Protein AF-W7UXB3-F1 (afdb_monomer)

Secondary structure (DSSP, 8-state):
---SS-EEEEE--SHHHHHHHHHHHHHTT-B-TTS-GGGS---SEEEEETTSBEEEPPHHHHHHTTTS--TTPPEEEEHHHHHHHSS--B--S-PPP----

Sequence (101 aa):
MLGNDEKVWVYLDRREIWDMFVRMAAKERFRFGELPAEKWKFSYVVSVHSSGDMGHLPLFVWCRSFEADTDNCPKKVDFRKFTENGNDYYCLQSRFYRMTF

Organism: NCBI:txid1341157

Solvent-accessible surface area (backbone atoms only — not comparable to full-atom values): 6152 Å² total; per-residue (Å²): 127,88,65,90,62,60,45,39,34,38,36,35,89,48,70,70,50,44,56,51,47,54,55,52,34,58,75,71,64,44,40,52,56,96,49,57,69,89,74,53,70,94,53,53,30,37,33,39,39,75,89,37,39,36,44,84,48,57,67,68,60,55,46,50,63,71,74,50,97,50,100,78,66,60,52,41,34,31,48,63,40,44,76,73,67,69,79,74,26,65,56,90,61,69,77,73,78,83,74,87,128

Mean predicted aligned error: 6.57 Å

pLDDT: mean 80.63, std 13.58, range [33.53, 92.5]

Radius of gyration: 13.27 Å; Cα contacts (8 Å, |Δi|>4): 131; chains: 1; bounding box: 32×30×32 Å

Structure (mmCIF, N/CA/C/O backbone):
data_AF-W7UXB3-F1
#
_entry.id   AF-W7UXB3-F1
#
loop_
_atom_site.group_PDB
_atom_site.id
_atom_site.type_symbol
_atom_site.label_atom_id
_atom_site.label_alt_id
_atom_site.label_comp_id
_atom_site.label_asym_id
_atom_site.label_entity_id
_atom_site.label_seq_id
_atom_site.pdbx_PDB_ins_code
_atom_site.Cartn_x
_atom_site.Cartn_y
_atom_site.Cartn_z
_atom_site.occupancy
_atom_site.B_iso_or_equiv
_atom_site.auth_seq_id
_atom_site.auth_comp_id
_atom_site.auth_asym_id
_atom_site.auth_atom_id
_atom_site.pdbx_PDB_model_num
ATOM 1 N N . MET A 1 1 ? 3.943 -5.437 -17.929 1.00 33.53 1 MET A N 1
ATOM 2 C CA . MET A 1 1 ? 3.641 -4.016 -17.660 1.00 33.53 1 MET A CA 1
ATOM 3 C C . MET A 1 1 ? 2.821 -3.943 -16.388 1.00 33.53 1 MET A C 1
ATOM 5 O O . MET A 1 1 ? 1.811 -4.629 -16.298 1.00 33.53 1 MET A O 1
ATOM 9 N N . LEU A 1 2 ? 3.283 -3.189 -15.390 1.00 45.91 2 LEU A N 1
ATOM 10 C CA . LEU A 1 2 ? 2.461 -2.816 -14.239 1.00 45.91 2 LEU A CA 1
ATOM 11 C C . LEU A 1 2 ? 1.274 -2.024 -14.811 1.00 45.91 2 LEU A C 1
ATOM 13 O O . LEU A 1 2 ? 1.491 -0.958 -15.364 1.00 45.91 2 LEU A O 1
ATOM 17 N N . GLY A 1 3 ? 0.071 -2.612 -14.825 1.00 48.16 3 GLY A N 1
ATOM 18 C CA . GLY A 1 3 ? -1.074 -2.075 -15.582 1.00 48.16 3 GLY A CA 1
ATOM 19 C C . GLY A 1 3 ? -1.393 -0.608 -15.271 1.00 48.16 3 GLY A C 1
ATOM 20 O O . GLY A 1 3 ? -1.177 -0.180 -14.140 1.00 48.16 3 GLY A O 1
ATOM 21 N N . ASN A 1 4 ? -1.915 0.098 -16.273 1.00 54.47 4 ASN A N 1
ATOM 22 C CA . ASN A 1 4 ? -2.112 1.552 -16.340 1.00 54.47 4 ASN A CA 1
ATOM 23 C C . ASN A 1 4 ? -3.148 2.144 -15.369 1.00 54.47 4 ASN A C 1
ATOM 25 O O . ASN A 1 4 ? -3.367 3.351 -15.398 1.00 54.47 4 ASN A O 1
ATOM 29 N N . ASP A 1 5 ? -3.792 1.338 -14.529 1.00 66.38 5 ASP A N 1
ATOM 30 C CA . ASP A 1 5 ? -4.674 1.872 -13.493 1.00 66.38 5 ASP A CA 1
ATOM 31 C C . ASP A 1 5 ? -3.829 2.538 -12.407 1.00 66.38 5 ASP A C 1
ATOM 33 O O . ASP A 1 5 ? -2.814 1.973 -11.982 1.00 66.38 5 ASP A O 1
ATOM 37 N N . GLU A 1 6 ? -4.236 3.726 -11.955 1.00 66.12 6 GLU A N 1
ATOM 38 C CA . GLU A 1 6 ? -3.579 4.408 -10.841 1.00 66.12 6 GLU A CA 1
ATOM 39 C C . GLU A 1 6 ? -3.476 3.465 -9.637 1.00 66.12 6 GLU A C 1
ATOM 41 O O . GLU A 1 6 ? -4.454 2.837 -9.216 1.00 66.12 6 GLU A O 1
ATOM 46 N N . LYS A 1 7 ? -2.254 3.342 -9.110 1.00 84.75 7 LYS A N 1
ATOM 47 C CA . LYS A 1 7 ? -1.903 2.399 -8.049 1.00 84.75 7 LYS A CA 1
ATOM 48 C C . LYS A 1 7 ? -1.146 3.092 -6.937 1.00 84.75 7 LYS A C 1
ATOM 50 O O . LYS A 1 7 ? -0.272 3.925 -7.181 1.00 84.75 7 LYS A O 1
ATOM 55 N N . VAL A 1 8 ? -1.423 2.657 -5.716 1.00 90.06 8 VAL A N 1
ATOM 56 C CA . VAL A 1 8 ? -0.607 2.954 -4.536 1.00 90.06 8 VAL A CA 1
ATOM 57 C C . VAL A 1 8 ? -0.148 1.636 -3.934 1.00 90.06 8 VAL A C 1
ATOM 59 O O . VAL A 1 8 ? -0.917 0.682 -3.842 1.00 90.06 8 VAL A O 1
ATOM 62 N N . TRP A 1 9 ? 1.119 1.556 -3.549 1.00 92.50 9 TRP A N 1
ATOM 63 C CA . TRP A 1 9 ? 1.670 0.411 -2.836 1.00 92.50 9 TRP A CA 1
ATOM 64 C C . TRP A 1 9 ? 1.792 0.748 -1.363 1.00 92.50 9 TRP A C 1
ATOM 66 O O . TRP A 1 9 ? 2.432 1.730 -1.001 1.00 92.50 9 TRP A O 1
ATOM 76 N N . VAL A 1 10 ? 1.172 -0.062 -0.520 1.00 92.38 10 VAL A N 1
ATOM 77 C CA . VAL A 1 10 ? 1.036 0.176 0.911 1.00 92.38 10 VAL A CA 1
ATOM 78 C C . VAL A 1 10 ? 1.891 -0.836 1.654 1.00 92.38 10 VAL A C 1
ATOM 80 O O . VAL A 1 10 ? 1.642 -2.036 1.570 1.00 92.38 10 VAL A O 1
ATOM 83 N N . TYR A 1 11 ? 2.897 -0.341 2.365 1.00 92.25 11 TYR A N 1
ATOM 84 C CA . TYR A 1 11 ? 3.755 -1.098 3.257 1.00 92.25 11 TYR A CA 1
ATOM 85 C C . TYR A 1 11 ? 3.087 -1.289 4.628 1.00 92.25 11 TYR A C 1
ATOM 87 O O . TYR A 1 11 ? 2.634 -0.326 5.254 1.00 92.25 11 TYR A O 1
ATOM 95 N N . LEU A 1 12 ? 3.043 -2.542 5.079 1.00 90.69 12 LEU A N 1
ATOM 96 C CA . LEU A 1 12 ? 2.407 -3.021 6.303 1.00 90.69 12 LEU A CA 1
ATOM 97 C C . LEU A 1 12 ? 3.465 -3.799 7.101 1.00 90.69 12 LEU A C 1
ATOM 99 O O . LEU A 1 12 ? 3.827 -4.921 6.756 1.00 90.69 12 LEU A O 1
ATOM 103 N N . ASP A 1 13 ? 4.022 -3.173 8.137 1.00 83.12 13 ASP A N 1
ATOM 104 C CA . ASP A 1 13 ? 5.235 -3.646 8.821 1.00 83.12 13 ASP A CA 1
ATOM 105 C C . ASP A 1 13 ? 4.989 -4.754 9.855 1.00 83.12 13 ASP A C 1
ATOM 107 O O . ASP A 1 13 ? 5.848 -5.614 10.050 1.00 83.12 13 ASP A O 1
ATOM 111 N N . ARG A 1 14 ? 3.819 -4.763 10.500 1.00 86.50 14 ARG A N 1
ATOM 112 C CA . ARG A 1 14 ? 3.430 -5.756 11.517 1.00 86.50 14 ARG A CA 1
ATOM 113 C C . ARG A 1 14 ? 1.936 -6.066 11.509 1.00 86.50 14 ARG A C 1
ATOM 115 O O . ARG A 1 14 ? 1.130 -5.311 10.961 1.00 86.50 14 ARG A O 1
ATOM 122 N N . ARG A 1 15 ? 1.561 -7.178 12.146 1.00 86.38 15 ARG A N 1
ATOM 123 C CA . ARG A 1 15 ? 0.189 -7.712 12.147 1.00 86.38 15 ARG A CA 1
ATOM 124 C C . ARG A 1 15 ? -0.846 -6.697 12.628 1.00 86.38 15 ARG A C 1
ATOM 126 O O . ARG A 1 15 ? -1.911 -6.590 12.036 1.00 86.38 15 ARG A O 1
ATOM 133 N N . GLU A 1 16 ? -0.520 -5.907 13.643 1.00 89.00 16 GLU A N 1
ATOM 134 C CA . GLU A 1 16 ? -1.420 -4.892 14.196 1.00 89.00 16 GLU A CA 1
ATOM 135 C C . GLU A 1 16 ? -1.780 -3.817 13.157 1.00 89.00 16 GLU A C 1
ATOM 137 O O . GLU A 1 16 ? -2.919 -3.348 13.097 1.00 89.00 16 GLU A O 1
ATOM 142 N N . ILE A 1 17 ? -0.811 -3.453 12.312 1.00 89.88 17 ILE A N 1
ATOM 143 C CA . ILE A 1 17 ? -0.963 -2.468 11.235 1.00 89.88 17 ILE A CA 1
ATOM 144 C C . ILE A 1 17 ? -1.771 -3.064 10.078 1.00 89.88 17 ILE A C 1
ATOM 146 O O . ILE A 1 17 ? -2.621 -2.376 9.516 1.00 89.88 17 ILE A O 1
ATOM 150 N N . TRP A 1 18 ? -1.602 -4.358 9.789 1.00 89.19 18 TRP A N 1
ATOM 151 C CA . TRP A 1 18 ? -2.477 -5.087 8.865 1.00 89.19 18 TRP A CA 1
ATOM 152 C C . TRP A 1 18 ? -3.929 -5.126 9.342 1.00 89.19 18 TRP A C 1
ATOM 154 O O . TRP A 1 18 ? -4.832 -4.774 8.588 1.00 89.19 18 TRP A O 1
ATOM 164 N N . ASP A 1 19 ? -4.175 -5.486 10.601 1.00 89.69 19 ASP A N 1
ATOM 165 C CA . ASP A 1 19 ? -5.539 -5.556 11.134 1.00 89.69 19 ASP A CA 1
ATOM 166 C C . ASP A 1 19 ? -6.217 -4.176 11.109 1.00 89.69 19 ASP A C 1
ATOM 168 O O . ASP A 1 19 ? -7.414 -4.051 10.837 1.00 89.69 19 ASP A O 1
ATOM 172 N N . MET A 1 20 ? -5.452 -3.111 11.364 1.00 91.56 20 MET A N 1
ATOM 173 C CA . MET A 1 20 ? -5.924 -1.738 11.194 1.00 91.56 20 MET A CA 1
ATOM 174 C C . MET A 1 20 ? -6.245 -1.415 9.730 1.00 91.56 20 MET A C 1
ATOM 176 O O . MET A 1 20 ? -7.316 -0.868 9.462 1.00 91.56 20 MET A O 1
ATOM 180 N N . PHE A 1 21 ? -5.372 -1.802 8.797 1.00 91.69 21 PHE A N 1
ATOM 181 C CA . PHE A 1 21 ? -5.583 -1.622 7.363 1.00 91.69 21 PHE A CA 1
ATOM 182 C C . PHE A 1 21 ? -6.864 -2.316 6.891 1.00 91.69 21 PHE A C 1
ATOM 184 O O . PHE A 1 21 ? -7.700 -1.672 6.267 1.00 91.69 21 PHE A O 1
ATOM 191 N N . VAL A 1 22 ? -7.088 -3.582 7.263 1.00 90.62 22 VAL A N 1
ATOM 192 C CA . VAL A 1 22 ? -8.303 -4.336 6.901 1.00 90.62 22 VAL A CA 1
ATOM 193 C C . VAL A 1 22 ? -9.571 -3.642 7.410 1.00 90.62 22 VAL A C 1
ATOM 195 O O . VAL A 1 22 ? -10.555 -3.536 6.677 1.00 90.62 22 VAL A O 1
ATOM 198 N N . ARG A 1 23 ? -9.559 -3.125 8.647 1.00 91.06 23 ARG A N 1
ATOM 199 C CA . ARG A 1 23 ? -10.706 -2.394 9.217 1.00 91.06 23 ARG A CA 1
ATOM 200 C C . ARG A 1 23 ? -11.010 -1.104 8.457 1.00 91.06 23 ARG A C 1
ATOM 202 O O . ARG A 1 23 ? -12.176 -0.821 8.181 1.00 91.06 23 ARG A O 1
ATOM 209 N N . MET A 1 24 ? -9.980 -0.330 8.119 1.00 92.44 24 MET A N 1
ATOM 210 C CA . MET A 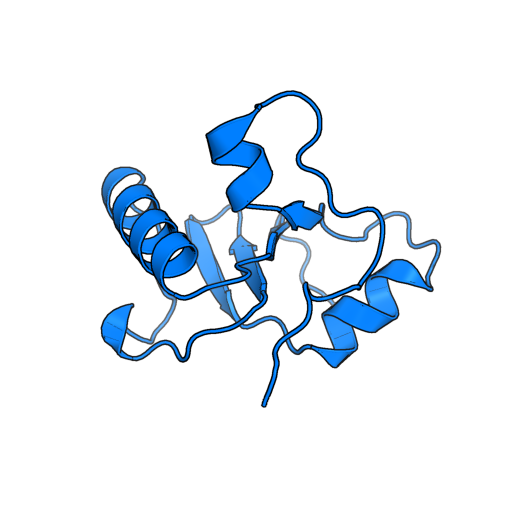1 24 ? -10.145 0.889 7.323 1.00 92.44 24 MET A CA 1
ATOM 211 C C . MET A 1 24 ? -10.615 0.558 5.909 1.00 92.44 24 MET A C 1
ATOM 213 O O . MET A 1 24 ? -11.564 1.165 5.422 1.00 92.44 24 MET A O 1
ATOM 217 N N . ALA A 1 25 ? -10.043 -0.482 5.307 1.00 90.75 25 ALA A N 1
ATOM 218 C CA . ALA A 1 25 ? -10.407 -0.937 3.981 1.00 90.75 25 ALA A CA 1
ATOM 219 C C . ALA A 1 25 ? -11.874 -1.368 3.887 1.00 90.75 25 ALA A C 1
ATOM 221 O O . ALA A 1 25 ? -12.573 -0.981 2.952 1.00 90.75 25 ALA A O 1
ATOM 222 N N . ALA A 1 26 ? -12.381 -2.077 4.898 1.00 90.00 26 ALA A N 1
ATOM 223 C CA . ALA A 1 26 ? -13.796 -2.420 4.988 1.00 90.00 26 ALA A CA 1
ATOM 224 C C . ALA A 1 26 ? -14.697 -1.175 5.098 1.00 90.00 26 ALA A C 1
ATOM 226 O O . ALA A 1 26 ? -15.733 -1.101 4.436 1.00 90.00 26 ALA A O 1
ATOM 227 N N . LYS A 1 27 ? -14.297 -0.172 5.895 1.00 91.56 27 LYS A N 1
ATOM 228 C CA . LYS A 1 27 ? -15.038 1.094 6.046 1.00 91.56 27 LYS A CA 1
ATOM 229 C C . LYS A 1 27 ? -15.082 1.893 4.738 1.00 91.56 27 LYS A C 1
ATOM 231 O O . LYS A 1 27 ? -16.118 2.469 4.410 1.00 91.56 27 LYS A O 1
ATOM 236 N N . GLU A 1 28 ? -13.980 1.898 3.995 1.00 89.25 28 GLU A N 1
ATOM 237 C CA . GLU A 1 28 ? -13.822 2.584 2.705 1.00 89.25 28 GLU A CA 1
ATOM 238 C C . GLU A 1 28 ? -14.332 1.759 1.511 1.00 89.25 28 GLU A C 1
ATOM 240 O O . GLU A 1 28 ? -14.333 2.240 0.382 1.00 89.25 28 GLU A O 1
ATOM 245 N N . ARG A 1 29 ? -14.861 0.553 1.766 1.00 89.00 29 ARG A N 1
ATOM 246 C CA . ARG A 1 29 ? -15.436 -0.372 0.773 1.00 89.00 29 ARG A CA 1
ATOM 247 C C . ARG A 1 29 ? -14.427 -0.914 -0.255 1.00 89.00 29 ARG A C 1
ATOM 249 O O . ARG A 1 29 ? -14.829 -1.274 -1.363 1.00 89.00 29 ARG A O 1
ATOM 256 N N . PHE A 1 30 ? -13.152 -1.032 0.119 1.00 89.12 30 PHE A N 1
ATOM 257 C CA . PHE A 1 30 ? -12.138 -1.735 -0.675 1.00 89.12 30 PHE A CA 1
ATOM 258 C C . PHE A 1 30 ? -12.376 -3.252 -0.709 1.00 89.12 30 PHE A C 1
ATOM 260 O O . PHE A 1 30 ? -13.025 -3.824 0.172 1.00 89.12 30 PHE A O 1
ATOM 267 N N . ARG A 1 31 ? -11.826 -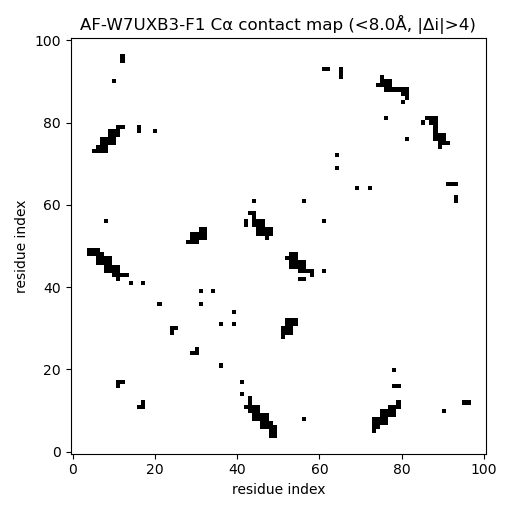3.919 -1.731 1.00 86.56 31 ARG A N 1
ATOM 268 C CA . ARG A 1 31 ? -12.011 -5.355 -1.993 1.00 86.56 31 ARG A CA 1
ATOM 269 C C . ARG A 1 31 ? -10.673 -6.075 -2.105 1.00 86.56 31 ARG A C 1
ATOM 271 O O . ARG A 1 31 ? -9.780 -5.638 -2.820 1.00 86.56 31 ARG A O 1
ATOM 278 N N . PHE A 1 32 ? -10.545 -7.220 -1.445 1.00 83.38 32 PHE A N 1
ATOM 279 C CA . PHE A 1 32 ? -9.326 -8.040 -1.408 1.00 83.38 32 PHE A CA 1
ATOM 280 C C . PHE A 1 32 ? -9.149 -8.932 -2.662 1.00 83.38 32 PHE A C 1
ATOM 282 O O . PHE A 1 32 ? -8.655 -10.057 -2.593 1.00 83.38 32 PHE A O 1
ATOM 289 N N . GLY A 1 33 ? -9.548 -8.431 -3.837 1.00 78.62 33 GLY A N 1
ATOM 290 C CA . GLY A 1 33 ? -9.601 -9.224 -5.067 1.00 78.62 33 GLY A CA 1
ATOM 291 C C . GLY A 1 33 ? -10.496 -10.459 -4.903 1.00 78.62 33 GLY A C 1
ATOM 292 O O . GLY A 1 33 ? -11.519 -10.406 -4.222 1.00 78.62 33 GLY A O 1
ATOM 293 N N . GLU A 1 34 ? -10.105 -11.584 -5.506 1.00 78.19 34 GLU A N 1
ATOM 294 C CA . GLU A 1 34 ? -10.852 -12.853 -5.415 1.00 78.19 34 GLU A CA 1
ATOM 295 C C . GLU A 1 34 ? -10.734 -13.548 -4.046 1.00 78.19 34 GLU A C 1
ATOM 297 O O . GLU A 1 34 ? -11.542 -14.416 -3.712 1.00 78.19 34 GLU A O 1
ATOM 302 N N . LEU A 1 35 ? -9.727 -13.194 -3.242 1.00 76.69 35 LEU A N 1
ATOM 303 C CA . LEU A 1 35 ? -9.493 -13.804 -1.936 1.00 76.69 35 LEU A CA 1
ATOM 304 C C . LEU A 1 35 ? -10.096 -12.938 -0.821 1.00 76.69 35 LEU A C 1
ATOM 306 O O . LEU A 1 35 ? -9.881 -11.732 -0.799 1.00 76.69 35 LEU A O 1
ATOM 310 N N . PRO A 1 36 ? -10.791 -13.517 0.167 1.00 77.56 36 PRO A N 1
ATOM 311 C CA . PRO A 1 36 ? -11.268 -12.746 1.307 1.00 77.56 36 PRO A CA 1
ATOM 312 C C . PRO A 1 36 ? -10.100 -12.329 2.221 1.00 77.56 36 PRO A C 1
ATOM 314 O O . PRO A 1 36 ? -9.071 -13.012 2.277 1.00 77.56 36 PRO A O 1
ATOM 317 N N . ALA A 1 37 ? -10.257 -11.211 2.939 1.00 77.31 37 ALA A N 1
ATOM 318 C CA . ALA A 1 37 ? -9.198 -10.544 3.708 1.00 77.31 37 ALA A CA 1
ATOM 319 C C . ALA A 1 37 ? -8.478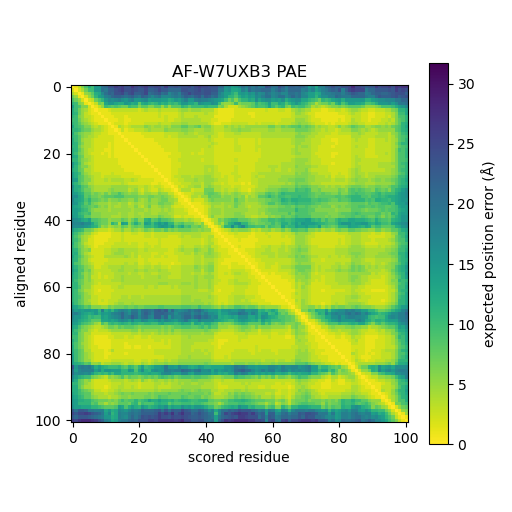 -11.472 4.702 1.00 77.31 37 ALA A C 1
ATOM 321 O O . ALA A 1 37 ? -7.265 -11.400 4.867 1.00 77.31 37 ALA A O 1
ATOM 322 N N . GLU A 1 38 ? -9.210 -12.380 5.343 1.00 77.69 38 GLU A N 1
ATOM 323 C CA . GLU A 1 38 ? -8.685 -13.336 6.318 1.00 77.69 38 GLU A CA 1
ATOM 324 C C . GLU A 1 38 ? -7.804 -14.434 5.702 1.00 77.69 38 GLU A C 1
ATOM 326 O O . GLU A 1 38 ? -7.030 -15.077 6.410 1.00 77.69 38 GLU A O 1
ATOM 331 N N . LYS A 1 39 ? -7.909 -14.657 4.385 1.00 78.50 39 LYS A N 1
ATOM 332 C CA . LYS A 1 39 ? -7.063 -15.603 3.641 1.00 78.50 39 LYS A CA 1
ATOM 333 C C . LYS A 1 39 ? -5.845 -14.935 3.021 1.00 78.50 39 LYS A C 1
ATOM 335 O O . LYS A 1 39 ? -4.954 -15.636 2.535 1.00 78.50 39 LYS A O 1
ATOM 340 N N . TRP A 1 40 ? -5.789 -13.605 3.034 1.00 78.69 40 TRP A N 1
ATOM 341 C CA . TRP A 1 40 ? -4.586 -12.900 2.636 1.00 78.69 40 TRP A CA 1
ATOM 342 C C . TRP A 1 40 ? -3.497 -13.181 3.656 1.00 78.69 40 TRP A C 1
ATOM 344 O O . TRP A 1 40 ? -3.626 -12.913 4.850 1.00 78.69 40 TRP A O 1
ATOM 354 N N . LYS A 1 41 ? -2.392 -13.745 3.170 1.00 69.56 41 LYS A N 1
ATOM 355 C CA . LYS A 1 41 ? -1.185 -13.842 3.983 1.00 69.56 41 LYS A CA 1
ATOM 356 C C . LYS A 1 41 ? -0.746 -12.427 4.326 1.00 69.56 41 LYS A C 1
ATOM 358 O O . LYS A 1 41 ? -0.851 -11.550 3.468 1.00 69.56 41 LYS A O 1
ATOM 363 N N . PHE A 1 42 ? -0.229 -12.247 5.543 1.00 65.81 42 PHE A N 1
ATOM 364 C CA . PHE A 1 42 ? 0.414 -11.012 5.978 1.00 65.81 42 PHE A CA 1
ATOM 365 C C . PHE A 1 42 ? 1.502 -10.647 4.964 1.00 65.81 42 PHE A C 1
ATOM 367 O O . PHE A 1 42 ? 2.604 -11.196 4.967 1.00 65.81 42 PHE A O 1
ATOM 374 N N . SER A 1 43 ? 1.129 -9.810 4.005 1.00 66.62 43 SER A N 1
ATOM 375 C CA . SER A 1 43 ? 2.017 -9.338 2.968 1.00 66.62 43 SER A CA 1
ATOM 376 C C . SER A 1 43 ? 2.544 -8.015 3.455 1.00 66.62 43 SER A C 1
ATOM 378 O O . SER A 1 43 ? 1.770 -7.149 3.859 1.00 66.62 43 SER A O 1
ATOM 380 N N . TYR A 1 44 ? 3.858 -7.856 3.395 1.00 81.81 44 TYR A N 1
ATOM 381 C CA . TYR A 1 44 ? 4.462 -6.580 3.723 1.00 81.81 44 TYR A CA 1
ATOM 382 C C . TYR A 1 44 ? 3.983 -5.482 2.788 1.00 81.81 44 TYR A C 1
ATOM 384 O O . TYR A 1 44 ? 4.050 -4.326 3.171 1.00 81.81 44 TYR A O 1
ATOM 392 N N . VAL A 1 45 ? 3.533 -5.808 1.569 1.00 89.25 45 VAL A N 1
ATOM 393 C CA . VAL A 1 45 ? 3.127 -4.795 0.599 1.00 89.25 45 VAL A CA 1
ATOM 394 C C . VAL A 1 45 ? 1.868 -5.198 -0.161 1.00 89.25 45 VAL A C 1
ATOM 396 O O . VAL A 1 45 ? 1.813 -6.238 -0.820 1.00 89.25 45 VAL A O 1
ATOM 399 N N . VAL A 1 46 ? 0.872 -4.318 -0.123 1.00 90.62 46 VAL A N 1
ATOM 400 C CA . VAL A 1 46 ? -0.382 -4.438 -0.875 1.00 90.62 46 VAL A CA 1
ATOM 401 C C . VAL A 1 46 ? -0.413 -3.383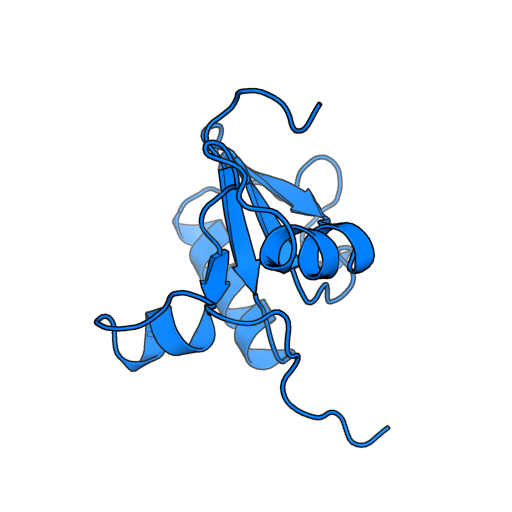 -1.969 1.00 90.62 46 VAL A C 1
ATOM 403 O O . VAL A 1 46 ? -0.078 -2.229 -1.724 1.00 90.62 46 VAL A O 1
ATOM 406 N N . SER A 1 47 ? -0.831 -3.746 -3.178 1.00 90.25 47 SER A N 1
ATOM 407 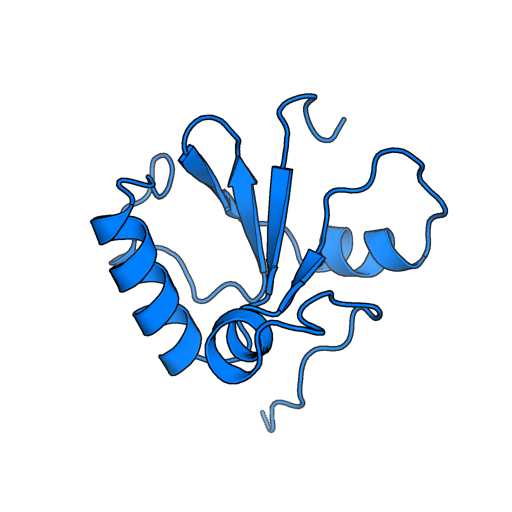C CA . SER A 1 47 ? -1.170 -2.776 -4.217 1.00 90.25 47 SER A CA 1
ATOM 408 C C . SER A 1 47 ? -2.657 -2.451 -4.161 1.00 90.25 47 SER A C 1
ATOM 410 O O . SER A 1 47 ? -3.480 -3.352 -4.279 1.00 90.25 47 SER A O 1
ATOM 412 N N . VAL A 1 48 ? -3.004 -1.176 -4.035 1.00 90.81 48 VAL A N 1
ATOM 413 C CA . VAL A 1 48 ? -4.380 -0.672 -4.090 1.00 90.81 48 VAL A CA 1
ATOM 414 C C . VAL A 1 48 ? -4.598 -0.033 -5.454 1.00 90.81 48 VAL A C 1
ATOM 416 O O . VAL A 1 48 ? -3.816 0.827 -5.860 1.00 90.81 48 VAL A O 1
ATOM 419 N N . HIS A 1 49 ? -5.626 -0.484 -6.165 1.00 88.56 49 HIS A N 1
ATOM 420 C CA . HIS A 1 49 ? -6.010 0.016 -7.481 1.00 88.56 49 HIS A CA 1
ATOM 421 C C . HIS A 1 49 ? -7.086 1.100 -7.350 1.00 88.56 49 HIS A C 1
ATOM 423 O O . HIS A 1 49 ? -7.865 1.099 -6.397 1.00 88.56 49 HIS A O 1
ATOM 429 N N . SER A 1 50 ? -7.190 1.981 -8.344 1.00 85.62 50 SER A N 1
ATOM 430 C CA . SER A 1 50 ? -8.245 3.003 -8.423 1.00 85.62 50 SER A CA 1
ATOM 431 C C . SER A 1 50 ? -9.674 2.441 -8.435 1.00 85.62 50 SER A C 1
ATOM 433 O O . SER A 1 50 ? -10.598 3.128 -8.008 1.00 85.62 50 SER A O 1
ATOM 435 N N . SER A 1 51 ? -9.870 1.185 -8.860 1.00 86.56 51 SER A N 1
ATOM 436 C CA . SER A 1 51 ? -11.160 0.480 -8.767 1.00 86.56 51 SER A CA 1
ATOM 437 C C . SER A 1 51 ? -11.575 0.143 -7.328 1.00 86.56 51 SER A C 1
ATOM 439 O O . SER A 1 51 ? -12.712 -0.262 -7.088 1.00 86.56 51 SER A O 1
ATOM 441 N N . GLY A 1 52 ? -10.655 0.285 -6.374 1.00 87.25 52 GLY A N 1
ATOM 442 C CA . GLY A 1 52 ? -10.805 -0.160 -4.996 1.00 87.25 52 GLY A CA 1
ATOM 443 C C . GLY A 1 52 ? -10.465 -1.636 -4.774 1.00 87.25 52 GLY A C 1
ATOM 444 O O . GLY A 1 52 ? -10.588 -2.134 -3.651 1.00 87.25 52 GLY A O 1
ATOM 445 N N . ASP A 1 53 ? -10.015 -2.333 -5.816 1.00 88.88 53 ASP A N 1
ATOM 446 C CA . ASP A 1 53 ? -9.487 -3.685 -5.685 1.00 88.88 53 ASP A CA 1
ATOM 447 C C . ASP A 1 53 ? -8.040 -3.667 -5.185 1.00 88.88 53 ASP A C 1
ATOM 449 O O . ASP A 1 53 ? -7.257 -2.747 -5.447 1.00 88.88 53 ASP A O 1
ATOM 453 N N . MET A 1 54 ? -7.675 -4.720 -4.464 1.00 88.69 54 MET A N 1
ATOM 454 C CA . MET A 1 54 ? -6.349 -4.902 -3.895 1.00 88.69 54 MET A CA 1
ATOM 455 C C . MET A 1 54 ? -5.654 -6.120 -4.499 1.00 88.69 54 MET A C 1
ATOM 457 O O . MET A 1 54 ? -6.270 -7.155 -4.749 1.00 88.69 54 MET A O 1
ATOM 461 N N . GLY A 1 55 ? -4.341 -5.998 -4.688 1.00 86.25 55 GLY A N 1
ATOM 462 C CA . GLY A 1 55 ? -3.447 -7.057 -5.154 1.00 86.25 55 GLY A CA 1
ATOM 463 C C . GLY A 1 55 ? -2.257 -7.267 -4.215 1.00 86.25 55 GLY A C 1
ATOM 464 O O . GLY A 1 55 ? -1.854 -6.371 -3.472 1.00 86.25 55 GLY A O 1
ATOM 465 N N . HIS A 1 56 ? -1.684 -8.468 -4.237 1.00 82.69 56 HIS A N 1
ATOM 466 C CA . HIS A 1 56 ? -0.396 -8.712 -3.596 1.00 82.69 56 HIS A CA 1
ATOM 467 C C . HIS A 1 56 ? 0.727 -8.128 -4.452 1.00 82.69 56 HIS A C 1
ATOM 469 O O . HIS A 1 56 ? 0.779 -8.374 -5.659 1.00 82.69 56 HIS A O 1
ATOM 475 N N . LEU A 1 57 ? 1.673 -7.429 -3.820 1.00 84.94 57 LEU A N 1
ATOM 476 C CA . LEU A 1 57 ? 2.901 -7.020 -4.487 1.00 84.94 57 LEU A CA 1
ATOM 477 C C . LEU A 1 57 ? 4.055 -7.957 -4.094 1.00 84.94 57 LEU A C 1
ATOM 479 O O . LEU A 1 57 ? 4.395 -8.053 -2.913 1.00 84.94 57 LEU A O 1
ATOM 483 N N . PRO A 1 58 ? 4.707 -8.636 -5.055 1.00 84.62 58 PRO A N 1
ATOM 484 C CA . PRO A 1 58 ? 5.883 -9.441 -4.752 1.00 84.62 58 PRO A CA 1
ATOM 485 C C . PRO A 1 58 ? 7.030 -8.597 -4.174 1.00 84.62 58 PRO A C 1
ATOM 487 O O . PRO A 1 58 ? 7.339 -7.519 -4.685 1.00 84.62 58 PRO A O 1
ATOM 490 N N . LEU A 1 59 ? 7.728 -9.126 -3.162 1.00 83.19 59 LEU A N 1
ATOM 491 C CA . LEU A 1 59 ? 8.826 -8.419 -2.484 1.00 83.19 59 LEU A CA 1
ATOM 492 C C . LEU A 1 59 ? 9.950 -7.987 -3.432 1.00 83.19 59 LEU A C 1
ATOM 494 O O . LEU A 1 59 ? 10.499 -6.902 -3.279 1.00 83.19 59 LEU A O 1
ATOM 498 N N . PHE A 1 60 ? 10.282 -8.796 -4.440 1.00 84.88 60 PHE A N 1
ATOM 499 C CA . PHE A 1 60 ? 11.314 -8.415 -5.407 1.00 84.88 60 PHE A CA 1
ATOM 500 C C . PHE A 1 60 ? 10.884 -7.214 -6.267 1.00 84.88 60 PHE A C 1
ATOM 502 O O . PHE A 1 60 ? 11.721 -6.379 -6.596 1.00 84.88 60 PHE A O 1
ATOM 509 N N . VAL A 1 61 ? 9.588 -7.089 -6.595 1.00 86.19 61 VAL A N 1
ATOM 510 C CA . VAL A 1 61 ? 9.049 -5.933 -7.332 1.00 86.19 61 VAL A CA 1
ATOM 511 C C . VAL A 1 61 ? 9.146 -4.686 -6.463 1.00 86.19 61 VAL A C 1
ATOM 513 O O . VAL A 1 61 ? 9.611 -3.649 -6.935 1.00 86.19 61 VAL A O 1
ATOM 516 N N . TRP A 1 62 ? 8.788 -4.807 -5.181 1.00 88.31 62 TRP A N 1
ATOM 517 C CA . TRP A 1 62 ? 8.990 -3.744 -4.201 1.00 88.31 62 TRP A CA 1
ATOM 518 C C . TRP A 1 62 ? 10.452 -3.306 -4.151 1.00 88.31 62 TRP A C 1
ATOM 520 O O . TRP A 1 62 ? 10.732 -2.139 -4.385 1.00 88.31 62 TRP A O 1
ATOM 530 N N . CYS A 1 63 ? 11.400 -4.219 -3.934 1.00 87.12 63 CYS A N 1
ATOM 531 C CA . CYS A 1 63 ? 12.815 -3.858 -3.837 1.00 87.12 63 CYS A CA 1
ATOM 532 C C . CYS A 1 63 ? 13.332 -3.158 -5.103 1.00 87.12 63 CYS A C 1
ATOM 534 O O . CYS A 1 63 ? 13.917 -2.081 -5.010 1.00 87.12 63 CYS A O 1
ATOM 536 N N . ARG A 1 64 ? 13.045 -3.715 -6.287 1.00 86.56 64 ARG A N 1
ATOM 537 C CA . ARG A 1 64 ? 13.504 -3.171 -7.579 1.00 86.56 64 ARG A CA 1
ATOM 538 C C . ARG A 1 64 ? 12.937 -1.789 -7.889 1.00 86.56 64 ARG A C 1
ATOM 540 O O . ARG A 1 64 ? 13.582 -0.999 -8.568 1.00 86.56 64 ARG A O 1
ATOM 547 N N . SER A 1 65 ? 11.756 -1.472 -7.370 1.00 86.81 65 SER A N 1
ATOM 548 C CA . SER A 1 65 ? 11.102 -0.180 -7.597 1.00 86.81 65 SER A CA 1
ATOM 549 C C . SER A 1 65 ? 11.746 1.019 -6.887 1.00 86.81 65 SER A C 1
ATOM 551 O O . SER A 1 65 ? 11.287 2.146 -7.071 1.00 86.81 65 SER A O 1
ATOM 553 N N . PHE A 1 66 ? 12.766 0.791 -6.054 1.00 86.31 66 PHE A N 1
ATOM 554 C CA . PHE A 1 66 ? 13.603 1.845 -5.464 1.00 86.31 66 PHE A CA 1
ATOM 555 C C . PHE A 1 66 ? 14.950 2.005 -6.177 1.00 86.31 66 PHE A C 1
ATOM 557 O O . PHE A 1 66 ? 15.656 2.969 -5.913 1.00 86.31 66 PHE A O 1
ATOM 564 N N . GLU A 1 67 ? 15.321 1.064 -7.049 1.00 80.94 67 GLU A N 1
ATOM 565 C CA . GLU A 1 67 ? 16.576 1.107 -7.814 1.00 80.94 67 GLU A CA 1
ATOM 566 C C . GLU A 1 67 ? 16.401 1.789 -9.175 1.00 80.94 67 GLU A C 1
ATOM 568 O O . GLU A 1 67 ? 17.380 2.197 -9.792 1.00 80.94 67 GLU A O 1
ATOM 573 N N . ALA A 1 68 ? 15.166 1.866 -9.668 1.00 64.31 68 ALA A N 1
ATOM 574 C CA . ALA A 1 68 ? 14.865 2.355 -11.002 1.00 64.31 68 ALA A CA 1
ATOM 575 C C . ALA A 1 68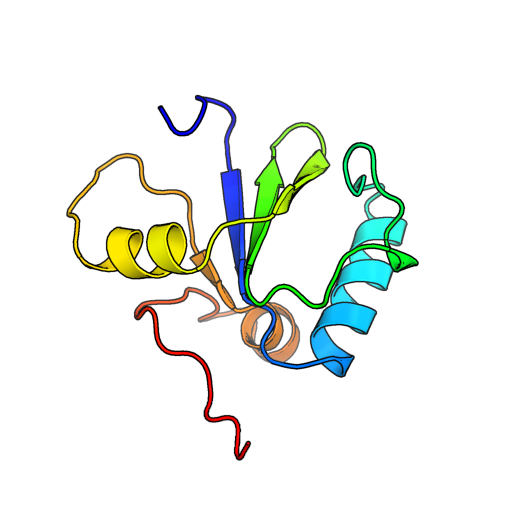 ? 14.287 3.775 -10.950 1.00 64.31 68 ALA A C 1
ATOM 577 O O . ALA A 1 68 ? 13.193 3.966 -10.413 1.00 64.31 68 ALA A O 1
ATOM 578 N N . ASP A 1 69 ? 14.969 4.735 -11.585 1.00 58.97 69 ASP A N 1
ATOM 579 C CA . ASP A 1 69 ? 14.365 6.003 -12.013 1.00 58.97 69 ASP A CA 1
ATOM 580 C C . ASP A 1 69 ? 13.313 5.675 -13.073 1.00 58.97 69 ASP A C 1
ATOM 582 O O . ASP A 1 69 ? 13.597 5.487 -14.255 1.00 58.97 69 ASP A O 1
ATOM 586 N N . THR A 1 70 ? 12.083 5.475 -12.614 1.00 61.00 70 THR A N 1
ATOM 587 C CA . THR A 1 70 ? 10.946 5.169 -13.474 1.00 61.00 70 THR A CA 1
ATOM 588 C C . THR A 1 70 ? 9.875 6.207 -13.221 1.00 61.00 70 THR A C 1
ATOM 590 O O . THR A 1 70 ? 9.235 6.199 -12.169 1.00 61.00 70 THR A O 1
ATOM 593 N N . ASP A 1 71 ? 9.644 7.057 -14.223 1.00 59.53 71 ASP A N 1
ATOM 594 C CA . ASP A 1 71 ? 8.655 8.147 -14.203 1.00 59.53 71 ASP A CA 1
ATOM 595 C C . ASP A 1 71 ? 7.216 7.675 -13.907 1.00 59.53 71 ASP A C 1
ATOM 597 O O . ASP A 1 71 ? 6.342 8.481 -13.611 1.00 59.53 71 ASP A O 1
ATOM 601 N N . ASN A 1 72 ? 6.971 6.359 -13.925 1.00 70.25 72 ASN A N 1
ATOM 602 C CA . ASN A 1 72 ? 5.665 5.734 -13.718 1.00 70.25 72 ASN A CA 1
ATOM 603 C C . ASN A 1 72 ? 5.630 4.734 -12.549 1.00 70.25 72 ASN A C 1
ATOM 605 O O . ASN A 1 72 ? 4.776 3.844 -12.521 1.00 70.25 72 ASN A O 1
ATOM 609 N N . CYS A 1 73 ? 6.559 4.813 -11.592 1.00 78.88 73 CYS A N 1
ATOM 610 C CA . CYS A 1 73 ? 6.467 3.959 -10.411 1.00 78.88 73 CYS A CA 1
ATOM 611 C C . CYS A 1 73 ? 5.283 4.388 -9.519 1.00 78.88 73 CYS A C 1
ATOM 613 O O . CYS A 1 73 ? 5.205 5.557 -9.136 1.00 78.88 73 CYS A O 1
ATOM 615 N N . PRO A 1 74 ? 4.407 3.453 -9.096 1.00 86.75 74 PRO A N 1
ATOM 616 C CA . PRO A 1 74 ? 3.384 3.729 -8.093 1.00 86.75 74 PRO A CA 1
ATOM 617 C C . PRO A 1 74 ? 3.963 4.357 -6.822 1.00 86.75 74 PRO A C 1
ATOM 619 O O . PRO A 1 74 ? 5.073 4.015 -6.389 1.00 86.75 74 PRO A O 1
ATOM 622 N N . LYS A 1 75 ? 3.186 5.250 -6.196 1.00 87.94 75 LYS A N 1
ATOM 623 C CA . LYS A 1 75 ? 3.539 5.832 -4.895 1.00 87.94 75 LYS A CA 1
ATOM 624 C C . LYS A 1 75 ? 3.610 4.732 -3.840 1.00 87.94 75 LYS A C 1
ATOM 626 O O . LYS A 1 75 ? 2.772 3.834 -3.818 1.00 87.94 75 LYS A O 1
ATOM 631 N N . LYS A 1 76 ? 4.595 4.831 -2.950 1.00 91.69 76 LYS A N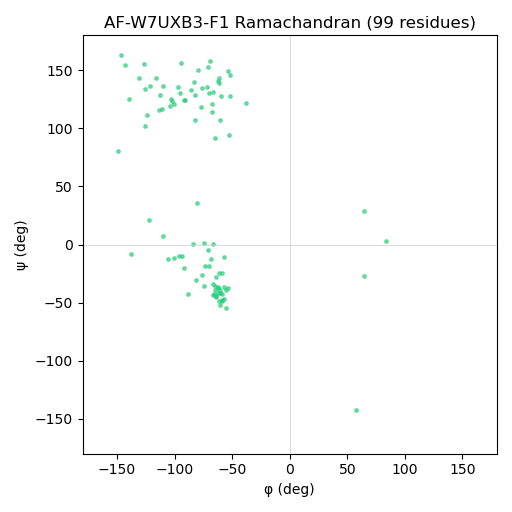 1
ATOM 632 C CA . LYS A 1 76 ? 4.883 3.835 -1.914 1.00 91.69 76 LYS A CA 1
ATOM 633 C C . LYS A 1 76 ? 4.613 4.446 -0.546 1.00 91.69 76 LYS A C 1
ATOM 635 O O . LYS A 1 76 ? 5.276 5.411 -0.180 1.00 91.69 76 LYS A O 1
ATOM 640 N N . VAL A 1 77 ? 3.637 3.923 0.179 1.00 92.25 77 VAL A N 1
ATOM 641 C CA . VAL A 1 77 ? 3.121 4.483 1.431 1.00 92.25 77 VAL A CA 1
ATOM 642 C C . VAL A 1 77 ? 3.455 3.554 2.587 1.00 92.25 77 VAL A C 1
ATOM 644 O O . VAL A 1 77 ? 3.140 2.375 2.537 1.00 92.25 77 VAL A O 1
ATOM 647 N N . ASP A 1 78 ? 4.045 4.086 3.648 1.00 92.25 78 ASP A N 1
ATOM 648 C CA . ASP A 1 78 ? 4.149 3.441 4.951 1.00 92.25 78 ASP A CA 1
ATOM 649 C C . ASP A 1 78 ? 2.838 3.681 5.709 1.00 92.25 78 ASP A C 1
ATOM 651 O O . ASP A 1 78 ? 2.545 4.804 6.133 1.00 92.25 78 ASP A O 1
ATOM 655 N N . PHE A 1 79 ? 2.021 2.634 5.847 1.00 92.00 79 PHE A N 1
ATOM 656 C CA . PHE A 1 79 ? 0.689 2.774 6.433 1.00 92.00 79 PHE A CA 1
ATOM 657 C C . PHE A 1 79 ? 0.738 3.190 7.902 1.00 92.00 79 PHE A C 1
ATOM 659 O O . PHE A 1 79 ? -0.084 3.987 8.353 1.00 92.00 79 PHE A O 1
ATOM 666 N N . ARG A 1 80 ? 1.733 2.698 8.645 1.00 91.00 80 ARG A N 1
ATOM 667 C CA . ARG A 1 80 ? 1.917 3.070 10.044 1.00 91.00 80 ARG A CA 1
ATOM 668 C C . ARG A 1 80 ? 2.159 4.573 10.149 1.00 91.00 80 ARG A C 1
ATOM 670 O O . ARG A 1 80 ? 1.421 5.258 10.856 1.00 91.00 80 ARG A O 1
ATOM 677 N N . LYS A 1 81 ? 3.118 5.104 9.383 1.00 90.88 81 LYS A N 1
ATOM 678 C CA . LYS A 1 81 ? 3.395 6.551 9.358 1.00 90.88 81 LYS A CA 1
ATOM 679 C C . LYS A 1 81 ? 2.192 7.375 8.899 1.00 90.88 81 LYS A C 1
ATOM 681 O O . LYS A 1 81 ? 1.952 8.445 9.459 1.00 90.88 81 LYS A O 1
ATOM 686 N N . PHE A 1 82 ? 1.444 6.878 7.911 1.00 91.25 82 PHE A N 1
ATOM 687 C CA . PHE A 1 82 ? 0.216 7.514 7.434 1.00 91.25 82 PHE A CA 1
ATOM 688 C C . PHE A 1 82 ? -0.791 7.700 8.574 1.00 91.25 82 PHE A C 1
ATOM 690 O O . PHE A 1 82 ? -1.303 8.801 8.758 1.00 91.25 82 PHE A O 1
ATOM 697 N N . THR A 1 83 ? -1.009 6.661 9.384 1.00 89.50 83 THR A N 1
ATOM 698 C CA . THR A 1 83 ? -1.939 6.727 10.521 1.00 89.50 83 THR A CA 1
ATOM 699 C C . THR A 1 83 ? -1.403 7.476 11.743 1.00 89.50 83 THR A C 1
ATOM 701 O O . THR A 1 83 ? -2.198 8.009 12.510 1.00 89.50 83 THR A O 1
ATOM 704 N N . GLU A 1 84 ? -0.081 7.529 11.940 1.00 87.06 84 GLU A N 1
ATOM 705 C CA . GLU A 1 84 ? 0.535 8.122 13.137 1.00 87.06 84 GLU A CA 1
ATOM 706 C C . GLU A 1 84 ? 0.802 9.633 13.001 1.00 87.06 84 GLU A C 1
ATOM 708 O O . GLU A 1 84 ? 0.556 10.362 13.956 1.00 87.06 84 GLU A O 1
ATOM 713 N N . ASN A 1 85 ? 1.310 10.120 11.856 1.00 67.75 85 ASN A N 1
ATOM 714 C CA . ASN A 1 85 ? 1.897 11.472 11.770 1.00 67.75 85 ASN A CA 1
ATOM 715 C C . ASN A 1 85 ? 1.538 12.300 10.519 1.00 67.75 85 ASN A C 1
ATOM 717 O O . ASN A 1 85 ? 1.898 13.475 10.473 1.00 67.75 85 ASN A O 1
ATOM 721 N N . GLY A 1 86 ? 0.864 11.734 9.509 1.00 68.00 86 GLY A N 1
ATOM 722 C CA . GLY A 1 86 ? 0.244 12.447 8.372 1.00 68.00 86 GLY A CA 1
ATOM 723 C C . GLY A 1 86 ? 1.150 13.209 7.380 1.00 68.00 86 GLY A C 1
ATOM 724 O O . GLY A 1 86 ? 0.781 13.332 6.215 1.00 68.00 86 GLY A O 1
ATOM 725 N N . ASN A 1 87 ? 2.335 13.680 7.787 1.00 73.00 87 ASN A N 1
ATOM 726 C CA . ASN A 1 87 ? 3.142 14.644 7.023 1.00 73.00 87 ASN A CA 1
ATOM 727 C C . ASN A 1 87 ? 4.386 14.052 6.329 1.00 73.00 87 ASN A C 1
ATOM 729 O O . ASN A 1 87 ? 4.960 14.709 5.468 1.00 73.00 87 ASN A O 1
ATOM 733 N N . ASP A 1 88 ? 4.788 12.817 6.647 1.00 85.62 88 ASP A N 1
ATOM 734 C CA . ASP A 1 88 ? 5.855 12.088 5.937 1.00 85.62 88 ASP A CA 1
ATOM 735 C C . ASP A 1 88 ? 5.585 10.579 5.983 1.00 85.62 88 ASP A C 1
ATOM 737 O O . ASP A 1 88 ? 6.099 9.849 6.831 1.00 85.62 88 ASP A O 1
ATOM 741 N N . TYR A 1 89 ? 4.707 10.110 5.100 1.00 89.62 89 TYR A N 1
ATOM 742 C CA . TYR A 1 89 ? 4.295 8.706 5.050 1.00 89.62 89 TYR A CA 1
ATOM 743 C C . TYR A 1 89 ? 4.805 7.966 3.816 1.00 89.62 89 TYR A C 1
ATOM 745 O O . TYR A 1 89 ? 4.423 6.822 3.596 1.00 89.62 89 TYR A O 1
ATOM 753 N N . TYR A 1 90 ? 5.661 8.576 2.998 1.00 90.56 90 TYR A N 1
ATOM 754 C CA . TYR A 1 90 ? 6.194 7.894 1.825 1.00 90.56 90 TYR A CA 1
ATOM 755 C C . TYR A 1 90 ? 7.393 7.012 2.194 1.00 90.56 90 TYR A C 1
ATOM 757 O O . TYR A 1 90 ? 8.260 7.375 2.993 1.00 90.56 90 TYR A O 1
ATOM 765 N N . CYS A 1 91 ? 7.463 5.824 1.596 1.00 90.12 91 CYS A N 1
ATOM 766 C CA . CYS A 1 91 ? 8.656 4.994 1.661 1.00 90.12 91 CYS A CA 1
ATOM 767 C C . CYS A 1 91 ? 9.695 5.557 0.687 1.00 90.12 91 CYS A C 1
ATOM 769 O O . CYS A 1 91 ? 9.471 5.563 -0.521 1.00 90.12 91 CYS A O 1
ATOM 771 N N . LEU A 1 92 ? 10.848 5.978 1.213 1.00 87.31 92 LEU A N 1
ATOM 772 C CA . LEU A 1 92 ? 11.996 6.443 0.418 1.00 87.31 92 LEU A CA 1
ATOM 773 C C . LEU A 1 92 ? 13.044 5.345 0.181 1.00 87.31 92 LEU A C 1
ATOM 775 O O . LEU A 1 92 ? 13.967 5.512 -0.606 1.00 87.31 92 LEU A O 1
ATOM 779 N N . GLN A 1 93 ? 12.908 4.214 0.871 1.00 85.94 93 GLN A N 1
ATOM 780 C CA . GLN A 1 93 ? 13.803 3.066 0.781 1.00 85.94 93 GLN A CA 1
ATOM 781 C C . GLN A 1 93 ? 13.003 1.767 0.885 1.00 85.94 93 GLN A C 1
ATOM 783 O O . GLN A 1 93 ? 11.958 1.728 1.535 1.00 85.94 93 GLN A O 1
ATOM 788 N N . SER A 1 94 ? 13.535 0.689 0.315 1.00 83.81 94 SER A N 1
ATOM 789 C CA . SER A 1 94 ? 12.909 -0.640 0.303 1.00 83.81 94 SER A CA 1
ATOM 790 C C . SER A 1 94 ? 12.971 -1.389 1.638 1.00 83.81 94 SER A C 1
ATOM 792 O O . SER A 1 94 ? 12.529 -2.534 1.717 1.00 83.81 94 SER A O 1
ATOM 794 N N . ARG A 1 95 ? 13.548 -0.784 2.685 1.00 79.19 95 ARG A N 1
ATOM 795 C CA . ARG A 1 95 ? 13.853 -1.469 3.945 1.00 79.19 95 ARG A CA 1
ATOM 796 C C . ARG A 1 95 ? 12.587 -1.883 4.688 1.00 79.19 95 ARG A C 1
ATOM 798 O O . ARG A 1 95 ? 11.726 -1.059 4.973 1.00 79.19 95 ARG A O 1
ATOM 805 N N . PHE A 1 96 ? 12.574 -3.141 5.101 1.00 76.19 96 PHE A N 1
ATOM 806 C CA . PHE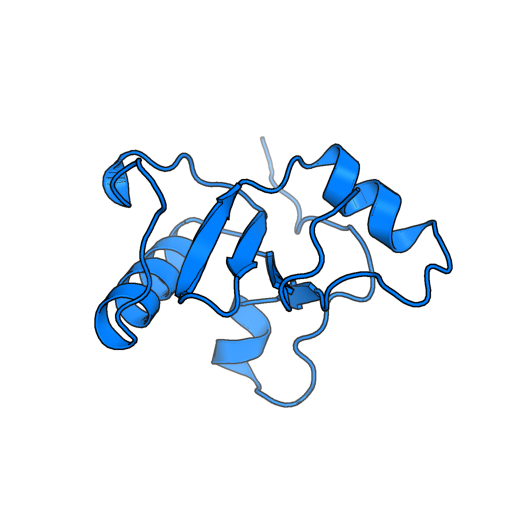 A 1 96 ? 11.630 -3.678 6.069 1.00 76.19 96 PHE A CA 1
ATOM 807 C C . PHE A 1 96 ? 12.176 -3.426 7.477 1.00 76.19 96 PHE A C 1
ATOM 809 O O . PHE A 1 96 ? 13.363 -3.656 7.735 1.00 76.19 96 PHE A O 1
ATOM 816 N N . TYR A 1 97 ? 11.343 -2.918 8.387 1.00 65.69 97 TYR A N 1
ATOM 817 C CA . TYR A 1 97 ? 11.738 -2.777 9.790 1.00 65.69 97 TYR A CA 1
ATOM 818 C C . TYR A 1 97 ? 12.091 -4.172 10.335 1.00 65.69 97 TYR A C 1
ATOM 820 O O . TYR A 1 97 ? 11.340 -5.122 10.134 1.00 65.69 97 TYR A O 1
ATOM 828 N N . ARG A 1 98 ? 13.285 -4.295 10.937 1.00 50.41 98 ARG A N 1
ATOM 829 C CA . ARG A 1 98 ? 13.897 -5.549 11.417 1.00 50.41 98 ARG A CA 1
ATOM 830 C C . ARG A 1 98 ? 12.863 -6.503 12.027 1.00 50.41 98 ARG A C 1
ATOM 832 O O . ARG A 1 98 ? 12.262 -6.177 13.045 1.00 50.41 98 ARG A O 1
ATOM 839 N N . MET A 1 99 ? 12.774 -7.709 11.473 1.00 47.28 99 MET A N 1
ATOM 840 C CA . MET A 1 99 ? 12.291 -8.871 12.209 1.00 47.28 99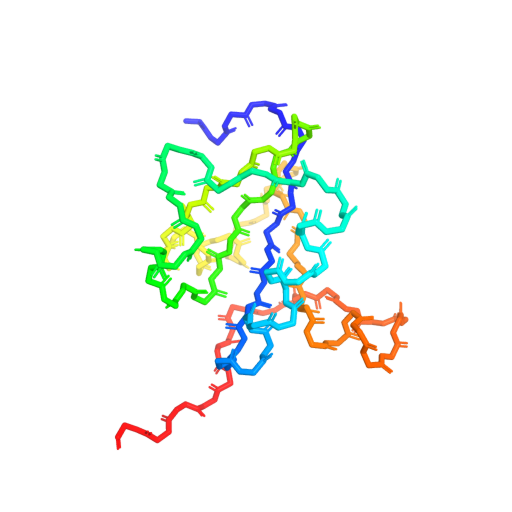 MET A CA 1
ATOM 841 C C . MET A 1 99 ? 13.493 -9.561 12.850 1.00 47.28 99 MET A C 1
ATOM 843 O O . MET A 1 99 ? 14.446 -9.925 12.162 1.00 47.28 99 MET A O 1
ATOM 847 N N . THR A 1 100 ? 13.464 -9.740 14.164 1.00 36.19 100 THR A N 1
ATOM 848 C CA . THR A 1 100 ? 14.104 -10.910 14.771 1.00 36.19 100 THR A CA 1
ATOM 849 C C . THR A 1 100 ? 13.299 -12.122 14.317 1.00 36.19 100 THR A C 1
ATOM 851 O O . THR A 1 100 ? 12.105 -12.189 14.608 1.00 36.19 100 THR A O 1
ATOM 854 N N . PHE A 1 101 ? 13.931 -12.987 13.523 1.00 41.53 101 PHE A N 1
ATOM 855 C CA . PHE A 1 101 ? 13.414 -14.317 13.201 1.00 41.53 101 PHE A CA 1
ATOM 856 C C . PHE A 1 101 ? 13.387 -15.196 14.450 1.00 41.53 101 PHE A C 1
ATOM 858 O O . PHE A 1 101 ? 14.289 -15.013 15.302 1.00 41.53 101 PHE A O 1
#

Foldseek 3Di:
DPDPFAKAKEFQQDPVLLVVVVVVLVVVVAEAPPDHSVPDDPARIWIAGPVSYIDGDDLVNLQVLLVDPDPPRHWYFHSVCCVPPNPDGGDNHSDRDDDPD